Protein AF-A0A537YE76-F1 (afdb_monomer)

Secondary structure (DSSP, 8-state):
-HHHHHHHHHHHHT-SSHHHHHHHHHHHHHHHHHHTHHHHHHHHH-TTT--HHHHHHHHHHHHHHHHHHHHHHHHHH---HHHHHHHHHHHHHHHHHHHHHHHHTTT-S-HHHHHHHHHHHHHH-GGGSPPPPP--

pLDDT: mean 75.38, std 10.39, range [43.12, 93.06]

Structure (mmCIF, N/CA/C/O backbone):
data_AF-A0A537YE76-F1
#
_entry.id   AF-A0A537YE76-F1
#
loop_
_atom_site.group_PDB
_atom_site.id
_atom_site.type_symbol
_atom_site.label_atom_id
_atom_site.label_alt_id
_atom_site.label_comp_id
_atom_site.label_asym_id
_atom_site.label_entity_id
_atom_site.label_seq_id
_atom_site.pdbx_PDB_ins_code
_atom_site.Cartn_x
_atom_site.Cartn_y
_atom_site.Cartn_z
_atom_site.occupancy
_atom_site.B_iso_or_equiv
_atom_site.auth_seq_id
_atom_site.auth_comp_id
_atom_site.auth_asym_id
_atom_site.auth_atom_id
_atom_site.pdbx_PDB_model_num
ATOM 1 N N . MET A 1 1 ? -5.416 0.899 -17.052 1.00 54.84 1 MET A N 1
ATOM 2 C CA . MET A 1 1 ? -5.985 1.383 -15.771 1.00 54.84 1 MET A CA 1
ATOM 3 C C . MET A 1 1 ? -7.284 0.710 -15.345 1.00 54.84 1 MET A C 1
ATOM 5 O O . MET A 1 1 ? -7.309 0.190 -14.241 1.00 54.84 1 MET A O 1
ATOM 9 N N . SER A 1 2 ? -8.349 0.683 -16.160 1.00 61.91 2 SER A N 1
ATOM 10 C CA . SER A 1 2 ? -9.664 0.132 -15.749 1.00 61.91 2 SER A CA 1
ATOM 11 C C . SER A 1 2 ? -9.601 -1.303 -15.205 1.00 61.91 2 SER A C 1
ATOM 13 O O . SER A 1 2 ? -10.275 -1.636 -14.235 1.00 61.91 2 SER A O 1
ATOM 15 N N . ARG A 1 3 ? -8.724 -2.137 -15.776 1.00 69.25 3 ARG A N 1
ATOM 16 C CA . ARG A 1 3 ? -8.467 -3.505 -15.307 1.00 69.25 3 ARG A CA 1
ATOM 17 C C . ARG A 1 3 ? -7.816 -3.571 -13.919 1.00 69.25 3 ARG A C 1
ATOM 19 O O . ARG A 1 3 ? -8.195 -4.439 -13.145 1.00 69.25 3 ARG A O 1
ATOM 26 N N . LEU A 1 4 ? -6.881 -2.670 -13.600 1.00 66.50 4 LEU A N 1
ATOM 27 C CA . LEU A 1 4 ? -6.240 -2.612 -12.280 1.00 66.50 4 LEU A CA 1
ATOM 28 C C . LEU A 1 4 ? -7.255 -2.216 -11.205 1.00 66.50 4 LEU A C 1
ATOM 30 O O . LEU A 1 4 ? -7.310 -2.870 -10.172 1.00 66.50 4 LEU A O 1
ATOM 34 N N . LEU A 1 5 ? -8.098 -1.211 -11.474 1.00 64.56 5 LEU A N 1
ATOM 35 C CA . LEU A 1 5 ? -9.182 -0.827 -10.558 1.00 64.56 5 LEU A CA 1
ATOM 36 C C . LEU A 1 5 ? -10.114 -1.996 -10.295 1.00 64.56 5 LEU A C 1
ATOM 38 O O . LEU A 1 5 ? -10.329 -2.346 -9.145 1.00 64.56 5 LEU A O 1
ATOM 42 N N . ALA A 1 6 ? -10.599 -2.654 -11.348 1.00 72.00 6 ALA A N 1
ATOM 43 C CA . ALA A 1 6 ? -11.481 -3.804 -11.192 1.00 72.00 6 ALA A CA 1
ATOM 44 C C . ALA A 1 6 ? -10.823 -4.945 -10.393 1.00 72.00 6 ALA A C 1
ATOM 46 O O . ALA A 1 6 ? -11.484 -5.593 -9.586 1.00 72.00 6 ALA A O 1
ATOM 47 N N . GLN A 1 7 ? -9.519 -5.180 -10.582 1.00 73.12 7 GLN A N 1
ATOM 48 C CA . GLN A 1 7 ? -8.775 -6.193 -9.831 1.00 73.12 7 GLN A CA 1
ATOM 49 C C . GLN A 1 7 ? -8.588 -5.812 -8.360 1.00 73.12 7 GLN A C 1
ATOM 51 O O . GLN A 1 7 ? -8.805 -6.657 -7.497 1.00 73.12 7 GLN A O 1
ATOM 56 N N . VAL A 1 8 ? -8.211 -4.566 -8.064 1.00 68.25 8 VAL A N 1
ATOM 57 C CA . VAL A 1 8 ? -8.020 -4.080 -6.690 1.00 68.25 8 VAL A CA 1
ATOM 58 C C . VAL A 1 8 ? -9.357 -4.015 -5.953 1.00 68.25 8 VAL A C 1
ATOM 60 O O . VAL A 1 8 ? -9.471 -4.586 -4.871 1.00 68.25 8 VAL A O 1
ATOM 63 N N . SER A 1 9 ? -10.389 -3.417 -6.554 1.00 67.50 9 SER A N 1
ATOM 64 C CA . SER A 1 9 ? -11.737 -3.346 -5.979 1.00 67.50 9 SER A CA 1
ATOM 65 C C . SER A 1 9 ? -12.338 -4.737 -5.770 1.00 67.50 9 SER A C 1
ATOM 67 O O . SER A 1 9 ? -12.786 -5.039 -4.670 1.00 67.50 9 SER A O 1
ATOM 69 N N . GLY A 1 10 ? -12.251 -5.640 -6.755 1.00 70.81 10 GLY A N 1
ATOM 70 C CA . GLY A 1 10 ? -12.744 -7.014 -6.596 1.00 70.81 10 GLY A CA 1
ATOM 71 C C . GLY A 1 10 ? -11.978 -7.814 -5.533 1.00 70.81 10 GLY A C 1
ATOM 72 O O . GLY A 1 10 ? -12.563 -8.604 -4.789 1.00 70.81 10 GLY A O 1
ATOM 73 N N . ALA A 1 11 ? -10.666 -7.594 -5.406 1.00 71.00 11 ALA A N 1
ATOM 74 C CA . ALA A 1 11 ? -9.861 -8.226 -4.366 1.00 71.00 11 ALA A CA 1
ATOM 75 C C . ALA A 1 11 ? -10.276 -7.745 -2.966 1.00 71.00 11 ALA A C 1
ATOM 77 O O . ALA A 1 11 ? -10.447 -8.573 -2.066 1.00 71.00 11 ALA A O 1
ATOM 78 N N . ILE A 1 12 ? -10.506 -6.440 -2.815 1.00 66.31 12 ILE A N 1
ATOM 79 C CA . ILE A 1 12 ? -11.016 -5.802 -1.599 1.00 66.31 12 ILE A CA 1
ATOM 80 C C . ILE A 1 12 ? -12.413 -6.335 -1.239 1.00 66.31 12 ILE A C 1
ATOM 82 O O . ILE A 1 12 ? -12.621 -6.786 -0.115 1.00 66.31 12 ILE A O 1
ATOM 86 N N . GLU A 1 13 ? -13.354 -6.361 -2.184 1.00 69.75 13 GLU A N 1
ATOM 87 C CA . GLU A 1 13 ? -14.733 -6.829 -1.958 1.00 69.75 13 GLU A CA 1
ATOM 88 C C . GLU A 1 13 ? -14.801 -8.309 -1.548 1.00 69.75 13 GLU A C 1
ATOM 90 O O . GLU A 1 13 ? -15.675 -8.713 -0.784 1.00 69.75 13 GLU A O 1
ATOM 95 N N . SER A 1 14 ? -13.850 -9.130 -2.004 1.00 73.00 14 SER A N 1
ATOM 96 C CA . SER A 1 14 ? -13.807 -10.565 -1.695 1.00 73.00 14 SER A CA 1
ATOM 97 C C . SER A 1 14 ? -13.295 -10.913 -0.286 1.00 73.00 14 SER A C 1
ATOM 99 O O . SER A 1 14 ? -13.212 -12.097 0.062 1.00 73.00 14 SER A O 1
ATOM 101 N N . ALA A 1 15 ? -12.824 -9.946 0.508 1.00 73.44 15 ALA A N 1
ATOM 102 C CA . ALA A 1 15 ? -12.270 -10.192 1.843 1.00 73.44 15 ALA A CA 1
ATOM 103 C C . ALA A 1 15 ? -13.319 -10.045 2.955 1.00 73.44 15 ALA A C 1
ATOM 105 O O . ALA A 1 15 ? -14.132 -9.123 2.951 1.00 73.44 15 ALA A O 1
ATOM 106 N N . GLN A 1 16 ? -13.254 -10.962 3.925 1.00 70.38 16 GLN A N 1
ATOM 107 C CA . GLN A 1 16 ? -14.205 -11.047 5.038 1.00 70.38 16 GLN A CA 1
ATOM 108 C C . GLN A 1 16 ? -13.807 -10.192 6.249 1.00 70.38 16 GLN A C 1
ATOM 110 O O . GLN A 1 16 ? -14.656 -9.893 7.081 1.00 70.38 16 GLN A O 1
ATOM 115 N N . ASP A 1 17 ? -12.543 -9.775 6.331 1.00 73.75 17 ASP A N 1
ATOM 116 C CA . ASP A 1 17 ? -12.006 -8.909 7.381 1.00 73.75 17 ASP A CA 1
ATOM 117 C C . ASP A 1 17 ? -11.089 -7.830 6.778 1.00 73.75 17 ASP A C 1
ATOM 119 O O . ASP A 1 17 ? -10.522 -8.005 5.695 1.00 73.75 17 ASP A O 1
ATOM 123 N N . ASN A 1 18 ? -10.948 -6.694 7.459 1.00 69.75 18 ASN A N 1
ATOM 124 C CA . ASN A 1 18 ? -10.195 -5.537 6.958 1.00 69.75 18 ASN A CA 1
ATOM 125 C C . ASN A 1 18 ? -8.685 -5.765 6.788 1.00 69.75 18 ASN A C 1
ATOM 127 O O . ASN A 1 18 ? -8.159 -5.334 5.757 1.00 69.75 18 ASN A O 1
ATOM 131 N N . PRO A 1 19 ? -7.986 -6.498 7.679 1.00 71.75 19 PRO A N 1
ATOM 132 C CA . PRO A 1 19 ? -6.623 -6.950 7.397 1.00 71.75 19 PRO A CA 1
ATOM 133 C C . PRO A 1 19 ? -6.523 -7.702 6.060 1.00 71.75 19 PRO A C 1
ATOM 135 O O . PRO A 1 19 ? -5.638 -7.435 5.244 1.00 71.75 19 PRO A O 1
ATOM 138 N N . SER A 1 20 ? -7.462 -8.610 5.795 1.00 74.19 20 SER A N 1
ATOM 139 C CA . SER A 1 20 ? -7.545 -9.351 4.540 1.00 74.19 20 SER A CA 1
ATOM 140 C C . SER A 1 20 ? -7.870 -8.443 3.353 1.00 74.19 20 SER A C 1
ATOM 142 O O . SER A 1 20 ? -7.326 -8.678 2.276 1.00 74.19 20 SER A O 1
ATOM 144 N N . ARG A 1 21 ? -8.690 -7.394 3.513 1.00 72.31 21 ARG A N 1
ATOM 145 C CA . ARG A 1 21 ? -8.962 -6.403 2.449 1.00 72.31 21 ARG A CA 1
ATOM 146 C C . ARG A 1 21 ? -7.692 -5.667 2.036 1.00 72.31 21 ARG A C 1
ATOM 148 O O . ARG A 1 21 ? -7.399 -5.598 0.844 1.00 72.31 21 ARG A O 1
ATOM 155 N N . ILE A 1 22 ? -6.908 -5.191 3.006 1.00 73.19 22 ILE A N 1
ATOM 156 C CA . ILE A 1 22 ? -5.629 -4.507 2.757 1.00 73.19 22 ILE A CA 1
ATOM 157 C C . ILE A 1 22 ? -4.643 -5.454 2.076 1.00 73.19 22 ILE A C 1
ATOM 159 O O . ILE A 1 22 ? -4.101 -5.123 1.022 1.00 73.19 22 ILE A O 1
ATOM 163 N N . ARG A 1 23 ? -4.463 -6.665 2.620 1.00 79.56 23 ARG A N 1
ATOM 164 C CA . ARG A 1 23 ? -3.563 -7.674 2.043 1.00 79.56 23 ARG A CA 1
ATOM 165 C C . ARG A 1 23 ? -3.951 -8.025 0.606 1.00 79.56 23 ARG A C 1
ATOM 167 O O . ARG A 1 23 ? -3.095 -8.044 -0.274 1.00 79.56 23 ARG A O 1
ATOM 174 N N . LYS A 1 24 ? -5.238 -8.277 0.344 1.00 77.75 24 LYS A N 1
ATOM 175 C CA . LYS A 1 24 ? -5.741 -8.596 -1.000 1.00 77.75 24 LYS A CA 1
ATOM 176 C C . LYS A 1 24 ? -5.613 -7.417 -1.967 1.00 77.75 24 LYS A C 1
ATOM 178 O O . LYS A 1 24 ? -5.250 -7.637 -3.120 1.00 77.75 24 LYS A O 1
ATOM 183 N N . GLY A 1 25 ? -5.858 -6.190 -1.506 1.00 75.00 25 GLY A N 1
ATOM 184 C CA . GLY A 1 25 ? -5.657 -4.972 -2.293 1.00 75.00 25 GLY A CA 1
ATOM 185 C C . GLY A 1 25 ? -4.194 -4.786 -2.704 1.00 75.00 25 GLY A C 1
ATOM 186 O O . GLY A 1 25 ? -3.906 -4.618 -3.889 1.00 75.00 25 GLY A O 1
ATOM 187 N N . LEU A 1 26 ? -3.263 -4.918 -1.753 1.00 75.19 26 LEU A N 1
ATOM 188 C CA . LEU A 1 26 ? -1.821 -4.873 -2.020 1.00 75.19 26 LEU A CA 1
ATOM 189 C C . LEU A 1 26 ? -1.389 -5.997 -2.966 1.00 75.19 26 LEU A C 1
ATOM 191 O O . LEU A 1 26 ? -0.696 -5.743 -3.948 1.00 75.19 26 LEU A O 1
ATOM 195 N N . ALA A 1 27 ? -1.851 -7.228 -2.741 1.00 80.19 27 ALA A N 1
ATOM 196 C CA . ALA A 1 27 ? -1.555 -8.350 -3.627 1.00 80.19 27 ALA A CA 1
ATOM 197 C C . ALA A 1 27 ? -2.038 -8.092 -5.065 1.00 80.19 27 ALA A C 1
ATOM 199 O O . ALA A 1 27 ? -1.305 -8.356 -6.016 1.00 80.19 27 ALA A O 1
ATOM 200 N N . ALA A 1 28 ? -3.248 -7.552 -5.242 1.00 77.25 28 ALA A N 1
ATOM 201 C CA . ALA A 1 28 ? -3.780 -7.198 -6.556 1.00 77.25 28 ALA A CA 1
ATOM 202 C C . ALA A 1 28 ? -2.941 -6.111 -7.246 1.00 77.25 28 ALA A C 1
ATOM 204 O O . ALA A 1 28 ? -2.641 -6.236 -8.434 1.00 77.25 28 ALA A O 1
ATOM 205 N N . TYR A 1 29 ? -2.507 -5.097 -6.495 1.00 74.69 29 TYR A N 1
ATOM 206 C CA . TYR A 1 29 ? -1.616 -4.048 -6.986 1.00 74.69 29 TYR A CA 1
ATOM 207 C C . TYR A 1 29 ? -0.263 -4.613 -7.448 1.00 74.69 29 TYR A C 1
ATOM 209 O O . TYR A 1 29 ? 0.121 -4.429 -8.603 1.00 74.69 29 TYR A O 1
ATOM 217 N N . PHE A 1 30 ? 0.422 -5.387 -6.601 1.00 76.12 30 PHE A N 1
ATOM 218 C CA . PHE A 1 30 ? 1.715 -5.987 -6.945 1.00 76.12 30 PHE A CA 1
ATOM 219 C C . PHE A 1 30 ? 1.615 -7.011 -8.086 1.00 76.12 30 PHE A C 1
ATOM 221 O O . PHE A 1 30 ? 2.503 -7.061 -8.934 1.00 76.12 30 PHE A O 1
ATOM 228 N N . ASN A 1 31 ? 0.524 -7.780 -8.174 1.00 80.00 31 ASN A N 1
ATOM 229 C CA . ASN A 1 31 ? 0.274 -8.679 -9.306 1.00 80.00 31 ASN A CA 1
ATOM 230 C C . ASN A 1 31 ? 0.123 -7.917 -10.627 1.00 80.00 31 ASN A C 1
ATOM 232 O O . ASN A 1 31 ? 0.608 -8.370 -11.663 1.00 80.00 31 ASN A O 1
ATOM 236 N N . TYR A 1 32 ? -0.548 -6.765 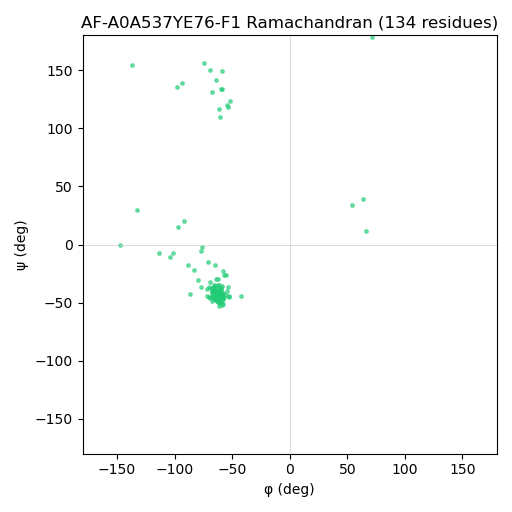-10.611 1.00 72.00 32 TYR A N 1
ATOM 237 C CA . TYR A 1 32 ? -0.654 -5.933 -11.802 1.00 72.00 32 TYR A CA 1
ATOM 238 C C . TYR A 1 32 ? 0.700 -5.344 -12.201 1.00 72.00 32 TYR A C 1
ATOM 240 O O . TYR A 1 32 ? 1.023 -5.346 -13.387 1.00 72.00 32 TYR A O 1
ATOM 248 N N . ILE A 1 33 ? 1.500 -4.877 -11.238 1.00 69.88 33 ILE A N 1
ATOM 249 C CA . ILE A 1 33 ? 2.858 -4.382 -11.502 1.00 69.88 33 ILE A CA 1
ATOM 250 C C . ILE A 1 33 ? 3.714 -5.473 -12.138 1.00 69.88 33 ILE A C 1
ATOM 252 O O . ILE A 1 33 ? 4.317 -5.235 -13.178 1.00 69.88 33 ILE A O 1
ATOM 256 N N . GLU A 1 34 ? 3.726 -6.673 -11.557 1.00 72.88 34 GLU A N 1
ATOM 257 C CA . GLU A 1 34 ? 4.487 -7.819 -12.064 1.00 72.88 34 GLU A CA 1
ATOM 258 C C . GLU A 1 34 ? 4.059 -8.217 -13.488 1.00 72.88 34 GLU A C 1
ATOM 260 O O . GLU A 1 34 ? 4.897 -8.488 -14.345 1.00 72.88 34 GLU A O 1
ATOM 265 N N . ALA A 1 35 ? 2.757 -8.173 -13.780 1.00 76.38 35 ALA A N 1
ATOM 266 C CA . ALA A 1 35 ? 2.236 -8.446 -15.118 1.00 76.38 35 ALA A CA 1
ATOM 267 C C . ALA A 1 35 ? 2.549 -7.342 -16.148 1.00 76.38 35 ALA A C 1
ATOM 269 O O . ALA A 1 35 ? 2.386 -7.571 -17.345 1.00 76.38 35 ALA A O 1
ATOM 270 N N . ASN A 1 36 ? 2.966 -6.149 -15.707 1.00 67.81 36 ASN A N 1
ATOM 271 C CA . ASN A 1 36 ? 3.191 -4.976 -16.557 1.00 67.81 36 ASN A CA 1
ATOM 272 C C . ASN A 1 36 ? 4.547 -4.295 -16.269 1.00 67.81 36 ASN A C 1
ATOM 274 O O . ASN A 1 36 ? 4.663 -3.081 -16.439 1.00 67.81 36 ASN A O 1
ATOM 278 N N . VAL A 1 37 ? 5.568 -5.048 -15.831 1.00 68.50 37 VAL A N 1
ATOM 279 C CA . VAL A 1 37 ? 6.857 -4.512 -15.337 1.00 68.50 37 VAL A CA 1
ATOM 280 C C . VAL A 1 37 ? 7.522 -3.551 -16.314 1.00 68.50 37 VAL A C 1
ATOM 282 O O . VAL A 1 37 ? 7.999 -2.499 -15.892 1.00 68.50 37 VAL A O 1
ATOM 285 N N . ASP A 1 38 ? 7.552 -3.883 -17.604 1.00 67.75 38 ASP A N 1
ATOM 286 C CA . ASP A 1 38 ? 8.213 -3.048 -18.612 1.00 67.75 38 ASP A CA 1
ATOM 287 C C . ASP A 1 38 ? 7.493 -1.710 -18.794 1.00 67.75 38 ASP A C 1
ATOM 289 O O . ASP A 1 38 ? 8.132 -0.659 -18.855 1.00 67.75 38 ASP A O 1
ATOM 293 N N . SER A 1 39 ? 6.156 -1.728 -18.780 1.00 68.12 39 SER A N 1
ATOM 294 C CA . SER A 1 39 ? 5.351 -0.509 -18.769 1.00 68.12 39 SER A CA 1
ATOM 295 C C . SER A 1 39 ? 5.578 0.272 -17.477 1.00 68.12 39 SER A C 1
ATOM 297 O O . SER A 1 39 ? 5.853 1.459 -17.531 1.00 68.12 39 SER A O 1
ATOM 299 N N . PHE A 1 40 ? 5.552 -0.374 -16.313 1.00 66.50 40 PHE A N 1
ATOM 300 C CA . PHE A 1 40 ? 5.734 0.295 -15.022 1.00 66.50 40 PHE A CA 1
ATOM 301 C C . PHE A 1 40 ? 7.128 0.929 -14.860 1.00 66.50 40 PHE A C 1
ATOM 303 O O . PHE A 1 40 ? 7.242 2.058 -14.384 1.00 66.50 40 PHE A O 1
ATOM 310 N N . ARG A 1 41 ? 8.192 0.255 -15.316 1.00 67.75 41 ARG A N 1
ATOM 311 C CA . ARG A 1 41 ? 9.559 0.804 -15.339 1.00 67.75 41 ARG A CA 1
ATOM 312 C C . ARG A 1 41 ? 9.688 2.011 -16.263 1.00 67.75 41 ARG A C 1
ATOM 314 O O . ARG A 1 41 ? 10.395 2.953 -15.911 1.00 67.75 41 ARG A O 1
ATOM 321 N N . LEU A 1 42 ? 9.025 1.986 -17.420 1.00 65.25 42 LEU A N 1
ATOM 322 C CA . LEU A 1 42 ? 8.978 3.129 -18.331 1.00 65.25 42 LEU A CA 1
ATOM 323 C C . LEU A 1 42 ? 8.243 4.307 -17.673 1.00 65.25 42 LEU A C 1
ATOM 325 O O . LEU A 1 42 ? 8.779 5.406 -17.611 1.00 65.25 42 LEU A O 1
ATOM 329 N N . LEU A 1 43 ? 7.080 4.052 -17.069 1.00 63.38 43 LEU A N 1
ATOM 330 C CA . LEU A 1 43 ? 6.244 5.067 -16.423 1.00 63.38 43 LEU A CA 1
ATOM 331 C C . LEU A 1 43 ? 6.922 5.788 -15.255 1.00 63.38 43 LEU A C 1
ATOM 333 O O . LEU A 1 43 ? 6.796 7.004 -15.139 1.00 63.38 43 LEU A O 1
ATOM 337 N N . PHE A 1 44 ? 7.658 5.063 -14.411 1.00 60.41 44 PHE A N 1
ATOM 338 C CA . PHE A 1 44 ? 8.344 5.660 -13.261 1.00 60.41 44 PHE A CA 1
ATOM 339 C C . PHE A 1 44 ? 9.698 6.292 -13.597 1.00 60.41 44 PHE A C 1
ATOM 341 O O . PHE A 1 44 ? 10.150 7.174 -12.869 1.00 60.41 44 PHE A O 1
ATOM 348 N N . ARG A 1 45 ? 10.350 5.892 -14.700 1.00 55.47 45 ARG A N 1
ATOM 349 C CA . ARG A 1 45 ? 11.533 6.607 -15.215 1.00 55.47 45 ARG A CA 1
ATOM 350 C C . ARG A 1 45 ? 11.155 7.861 -16.000 1.00 55.47 45 ARG A C 1
ATOM 352 O O . ARG A 1 45 ? 11.913 8.827 -15.989 1.00 55.47 45 ARG A O 1
ATOM 359 N N . GLU A 1 46 ? 9.994 7.866 -16.652 1.00 51.19 46 GLU A N 1
ATOM 360 C CA . GLU A 1 46 ? 9.524 8.962 -17.502 1.00 51.19 46 GLU A CA 1
ATOM 361 C C . GLU A 1 46 ? 8.562 9.932 -16.808 1.00 51.19 46 GLU A C 1
ATOM 363 O O . GLU A 1 46 ? 7.958 10.764 -17.477 1.00 51.19 46 GLU A O 1
ATOM 368 N N . THR A 1 47 ? 8.422 9.949 -15.478 1.00 52.25 47 THR A N 1
ATOM 369 C CA . THR A 1 47 ? 7.583 10.971 -14.814 1.00 52.25 47 THR A CA 1
ATOM 370 C C . THR A 1 47 ? 8.049 12.403 -15.131 1.00 52.25 47 THR A C 1
ATOM 372 O O . THR A 1 47 ? 7.232 13.326 -15.144 1.00 52.25 47 THR A O 1
ATOM 375 N N . MET A 1 48 ? 9.318 12.591 -15.522 1.00 48.84 48 MET A N 1
ATOM 376 C CA . MET A 1 48 ? 9.841 13.849 -16.081 1.00 48.84 48 MET A CA 1
ATOM 377 C C . MET A 1 48 ? 9.463 14.136 -17.557 1.00 48.84 48 MET A C 1
ATOM 379 O O . MET A 1 48 ? 9.782 15.214 -18.048 1.00 48.84 48 MET A O 1
ATOM 383 N N . GLY A 1 49 ? 8.748 13.244 -18.254 1.00 51.00 49 GLY A N 1
ATOM 384 C CA . GLY A 1 49 ? 8.410 13.349 -19.686 1.00 51.00 49 GLY A CA 1
ATOM 385 C C . GLY A 1 49 ? 7.063 12.755 -20.143 1.00 51.00 49 GLY A C 1
ATOM 386 O O . GLY A 1 49 ? 6.747 12.867 -21.323 1.00 51.00 49 GLY A O 1
ATOM 387 N N . ALA A 1 50 ? 6.258 12.159 -19.255 1.00 59.44 50 ALA A N 1
ATOM 388 C CA . ALA A 1 50 ? 4.966 11.561 -19.610 1.00 59.44 50 ALA A CA 1
ATOM 389 C C . ALA A 1 50 ? 3.928 12.585 -20.128 1.00 59.44 50 ALA A C 1
ATOM 391 O O . ALA A 1 50 ? 3.812 13.693 -19.592 1.00 59.44 50 ALA A O 1
ATOM 392 N N . ASP A 1 51 ? 3.144 12.177 -21.132 1.00 67.69 51 ASP A N 1
ATOM 393 C CA . ASP A 1 51 ? 2.031 12.933 -21.731 1.00 67.69 51 ASP A CA 1
ATOM 394 C C . ASP A 1 51 ? 0.951 13.290 -20.677 1.00 67.69 51 ASP A C 1
ATOM 396 O O . ASP A 1 51 ? 0.573 12.422 -19.878 1.00 67.69 51 ASP A O 1
ATOM 400 N N . PRO A 1 52 ? 0.453 14.545 -20.625 1.00 73.62 52 PRO A N 1
ATOM 401 C CA . PRO A 1 52 ? -0.636 14.972 -19.744 1.00 73.62 52 PRO A CA 1
ATOM 402 C C . PRO A 1 52 ? -1.832 14.017 -19.617 1.00 73.62 52 PRO A C 1
ATOM 404 O O . PRO A 1 52 ? -2.266 13.767 -18.492 1.00 73.62 52 PRO A O 1
ATOM 407 N N . GLU A 1 53 ? -2.339 13.445 -20.716 1.00 71.88 53 GLU A N 1
ATOM 408 C CA . GLU A 1 53 ? -3.494 12.524 -20.669 1.00 71.88 53 GLU A CA 1
ATOM 409 C C . GLU A 1 53 ? -3.195 11.264 -19.847 1.00 71.88 53 GLU A C 1
ATOM 411 O O . GLU A 1 53 ? -4.049 10.717 -19.138 1.00 71.88 53 GLU A O 1
ATOM 416 N N . PHE A 1 54 ? -1.946 10.810 -19.916 1.00 68.19 54 PHE A N 1
ATOM 417 C CA . PHE A 1 54 ? -1.499 9.642 -19.189 1.00 68.19 54 PHE A CA 1
ATOM 418 C C . PHE A 1 54 ? -1.387 9.922 -17.686 1.00 68.19 54 PHE A C 1
ATOM 420 O O . PHE A 1 54 ? -1.863 9.124 -16.873 1.00 68.19 54 PHE A O 1
ATOM 427 N N . ARG A 1 55 ? -0.809 11.073 -17.312 1.00 69.75 55 ARG A N 1
ATOM 428 C CA . ARG A 1 55 ? -0.734 11.519 -15.908 1.00 69.75 55 ARG A CA 1
ATOM 429 C C . ARG A 1 55 ? -2.125 11.620 -15.292 1.00 69.75 55 ARG A C 1
ATOM 431 O O . ARG A 1 55 ? -2.365 11.056 -14.231 1.00 69.75 55 ARG A O 1
ATOM 438 N N . GLU A 1 56 ? -3.067 12.210 -16.019 1.00 76.56 56 GLU A N 1
ATOM 439 C CA . GLU A 1 56 ? -4.453 12.319 -15.570 1.00 76.56 56 GLU A CA 1
ATOM 440 C C . GLU A 1 56 ? -5.107 10.938 -15.363 1.00 76.56 56 GLU A C 1
ATOM 442 O O . GLU A 1 56 ? -5.895 10.732 -14.440 1.00 76.56 56 GLU A O 1
ATOM 447 N N . SER A 1 57 ? -4.764 9.941 -16.188 1.00 69.94 57 SER A N 1
ATOM 448 C CA . SER A 1 57 ? -5.256 8.576 -15.987 1.00 69.94 57 SER A CA 1
ATOM 449 C C . SER A 1 57 ? -4.674 7.891 -14.747 1.00 69.94 57 SER A C 1
ATOM 451 O O . SER A 1 57 ? -5.361 7.037 -14.179 1.00 69.94 57 SER A O 1
ATOM 453 N N . ILE A 1 58 ? -3.433 8.200 -14.365 1.00 71.94 58 ILE A N 1
ATOM 454 C CA . ILE A 1 58 ? -2.822 7.729 -13.114 1.00 71.94 58 ILE A CA 1
ATOM 455 C C . ILE A 1 58 ? -3.505 8.405 -11.925 1.00 71.94 58 ILE A C 1
ATOM 457 O O . ILE A 1 58 ? -3.913 7.719 -10.993 1.00 71.94 58 ILE A O 1
ATOM 461 N N . ASP A 1 59 ? -3.718 9.717 -11.992 1.00 78.00 59 ASP A N 1
ATOM 462 C CA . ASP A 1 59 ? -4.359 10.465 -10.909 1.00 78.00 59 ASP A CA 1
ATOM 463 C C . ASP A 1 59 ? -5.784 9.959 -10.650 1.00 78.00 59 ASP A C 1
ATOM 465 O O . ASP A 1 59 ? -6.124 9.611 -9.520 1.00 78.00 59 ASP A O 1
ATOM 469 N N . ARG A 1 60 ? -6.588 9.754 -11.706 1.00 77.44 60 ARG A N 1
ATOM 470 C CA . ARG A 1 60 ? -7.928 9.144 -11.581 1.00 77.44 60 ARG A CA 1
ATOM 471 C C . ARG A 1 60 ? -7.895 7.741 -10.976 1.00 77.44 60 ARG A C 1
ATOM 473 O O . ARG A 1 60 ? -8.818 7.351 -10.262 1.00 77.44 60 ARG A O 1
ATOM 480 N N . PHE A 1 61 ? -6.864 6.958 -11.298 1.00 74.88 61 PHE A N 1
ATOM 481 C CA . PHE A 1 61 ? -6.671 5.640 -10.699 1.00 74.88 61 PHE A CA 1
ATOM 482 C C . PHE A 1 61 ? -6.425 5.765 -9.194 1.00 74.88 61 PHE A C 1
ATOM 484 O O . PHE A 1 61 ? -7.068 5.067 -8.406 1.00 74.88 61 PHE A O 1
ATOM 491 N N . HIS A 1 62 ? -5.526 6.668 -8.807 1.00 75.38 62 HIS A N 1
ATOM 492 C CA . HIS A 1 62 ? -5.194 6.885 -7.411 1.00 75.38 62 HIS A CA 1
ATOM 493 C C . HIS A 1 62 ? -6.377 7.416 -6.608 1.00 75.38 62 HIS A C 1
ATOM 495 O O . HIS A 1 62 ? -6.613 6.934 -5.504 1.00 75.38 62 HIS A O 1
ATOM 501 N N . ASP A 1 63 ? -7.165 8.326 -7.174 1.00 82.81 63 ASP A N 1
ATOM 502 C CA . ASP A 1 63 ? -8.363 8.852 -6.524 1.00 82.81 63 ASP A CA 1
ATOM 503 C C . ASP A 1 63 ? -9.401 7.754 -6.268 1.00 82.81 63 ASP A C 1
ATOM 505 O O . ASP A 1 63 ? -9.856 7.583 -5.139 1.00 82.81 63 ASP A O 1
ATOM 509 N N . ALA A 1 64 ? -9.714 6.930 -7.272 1.00 77.62 64 ALA A N 1
ATOM 510 C CA . ALA A 1 64 ? -10.675 5.838 -7.107 1.00 77.62 64 ALA A CA 1
ATOM 511 C C . ALA A 1 64 ? -10.210 4.783 -6.082 1.00 77.62 64 ALA A C 1
ATOM 513 O O . ALA A 1 64 ? -11.016 4.265 -5.297 1.00 77.62 64 ALA A O 1
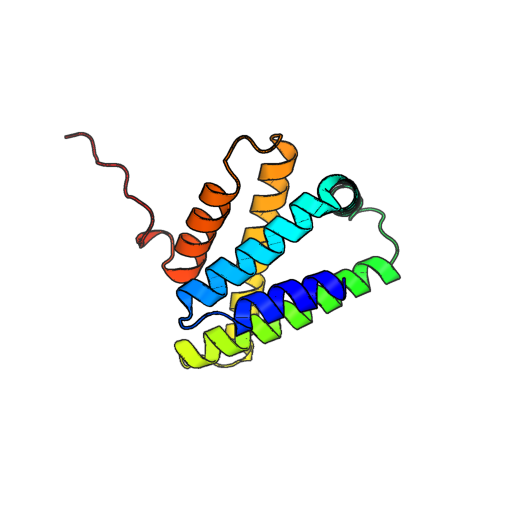ATOM 514 N N . ALA A 1 65 ? -8.910 4.468 -6.067 1.00 74.50 65 ALA A N 1
ATOM 515 C CA . ALA A 1 65 ? -8.324 3.562 -5.083 1.00 74.50 65 ALA A CA 1
ATOM 516 C C . ALA A 1 65 ? -8.354 4.165 -3.668 1.00 74.50 65 ALA A C 1
ATOM 518 O O . ALA A 1 65 ? -8.752 3.480 -2.722 1.00 74.50 65 ALA A O 1
ATOM 519 N N . ALA A 1 66 ? -8.004 5.447 -3.529 1.00 82.19 66 ALA A N 1
ATOM 520 C CA . ALA A 1 66 ? -8.015 6.164 -2.261 1.00 82.19 66 ALA A CA 1
ATOM 521 C C . ALA A 1 66 ? -9.421 6.249 -1.663 1.00 82.19 66 ALA A C 1
ATOM 523 O O . ALA A 1 66 ? -9.575 5.970 -0.478 1.00 82.19 66 ALA A O 1
ATOM 524 N N . THR A 1 67 ? -10.447 6.537 -2.467 1.00 83.62 67 THR A N 1
ATOM 525 C CA . THR A 1 67 ? -11.846 6.532 -2.012 1.00 83.62 67 THR A CA 1
ATOM 526 C C . THR A 1 67 ? -12.290 5.140 -1.564 1.00 83.62 67 THR A C 1
ATOM 528 O O . THR A 1 67 ? -12.886 4.993 -0.497 1.00 83.62 67 THR A O 1
ATOM 531 N N . SER A 1 68 ? -11.952 4.091 -2.323 1.00 77.44 68 SER A N 1
ATOM 532 C CA . SER A 1 68 ? -12.337 2.712 -1.978 1.00 77.44 68 SER A CA 1
ATOM 533 C C . SER A 1 68 ? -11.692 2.238 -0.669 1.00 77.44 68 SER A C 1
ATOM 535 O O . SER A 1 68 ? -12.362 1.678 0.196 1.00 77.44 68 SER A O 1
ATOM 537 N N . ILE A 1 69 ? -10.388 2.480 -0.499 1.00 75.31 69 ILE A N 1
ATOM 538 C CA . ILE A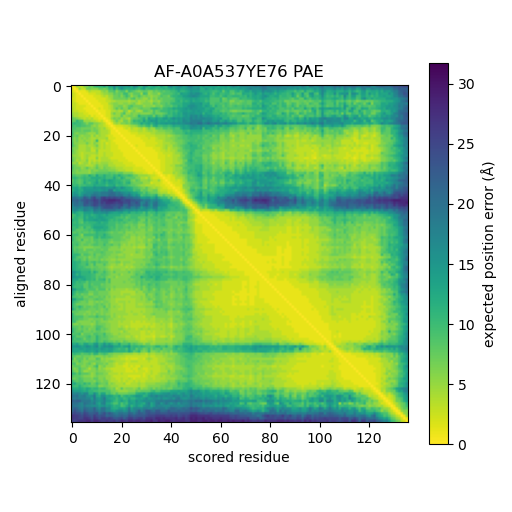 1 69 ? -9.648 2.119 0.720 1.00 75.31 69 ILE A CA 1
ATOM 539 C C . ILE A 1 69 ? -10.049 3.036 1.886 1.00 75.31 69 ILE A C 1
ATOM 541 O O . ILE A 1 69 ? -10.198 2.574 3.017 1.00 75.31 69 ILE A O 1
ATOM 545 N N . GLY A 1 70 ? -10.272 4.322 1.615 1.00 83.38 70 GLY A N 1
ATOM 546 C CA . GLY A 1 70 ? -10.713 5.315 2.590 1.00 83.38 70 GLY A CA 1
ATOM 547 C C . GLY A 1 70 ? -12.067 4.968 3.203 1.00 83.38 70 GLY A C 1
ATOM 548 O O . GLY A 1 70 ? -12.217 5.054 4.418 1.00 83.38 70 GLY A O 1
ATOM 549 N N . ALA A 1 71 ? -13.022 4.473 2.411 1.00 82.56 71 ALA A N 1
ATOM 550 C CA . ALA A 1 71 ? -14.304 3.996 2.931 1.00 82.56 71 ALA A CA 1
ATOM 551 C C . ALA A 1 71 ? -14.129 2.878 3.978 1.00 82.56 71 ALA A C 1
ATOM 553 O O . ALA A 1 71 ? -14.765 2.912 5.027 1.00 82.56 71 ALA A O 1
ATOM 554 N N . ILE A 1 72 ? -13.209 1.938 3.738 1.00 76.00 72 ILE A N 1
ATOM 555 C CA . ILE A 1 72 ? -12.907 0.836 4.669 1.00 76.00 72 ILE A CA 1
ATOM 556 C C . ILE A 1 72 ? -12.268 1.364 5.953 1.00 76.00 72 ILE A C 1
ATOM 558 O O . ILE A 1 72 ? -12.652 0.971 7.050 1.00 76.00 72 ILE A O 1
ATOM 562 N N . ILE A 1 73 ? -11.292 2.266 5.826 1.00 76.06 73 ILE A N 1
ATOM 563 C CA . ILE A 1 73 ? -10.615 2.869 6.979 1.00 76.06 73 ILE A CA 1
ATOM 564 C C . ILE A 1 73 ? -11.607 3.690 7.815 1.00 76.06 73 ILE A C 1
ATOM 566 O O . ILE A 1 73 ? -11.544 3.656 9.044 1.00 76.06 73 ILE A O 1
ATOM 570 N N . SER A 1 74 ? -12.513 4.430 7.174 1.00 84.88 74 SER A N 1
ATOM 571 C CA . SER A 1 74 ? -13.535 5.229 7.855 1.00 84.88 74 SER A CA 1
ATOM 572 C C . SER A 1 74 ? -14.488 4.340 8.656 1.00 84.88 74 SER A C 1
ATOM 574 O O . SER A 1 74 ? -14.665 4.589 9.849 1.00 84.88 74 SER A O 1
ATOM 576 N N . ASP A 1 75 ? -15.003 3.271 8.038 1.00 79.50 75 ASP A N 1
ATOM 577 C CA . ASP A 1 75 ? -15.904 2.296 8.671 1.00 79.50 75 ASP A CA 1
ATOM 578 C C . ASP A 1 75 ? -15.265 1.638 9.908 1.00 79.50 75 ASP A C 1
ATOM 580 O O . ASP A 1 75 ? -15.874 1.560 10.972 1.00 79.50 75 ASP A O 1
ATOM 584 N N . GLU A 1 76 ? -13.985 1.269 9.818 1.00 73.88 76 GLU A N 1
ATOM 585 C CA . GLU A 1 76 ? -13.264 0.592 10.903 1.00 73.88 76 GLU A CA 1
ATOM 586 C C . GLU A 1 76 ? -12.831 1.500 12.053 1.00 73.88 76 GLU A C 1
ATOM 588 O O . GLU A 1 76 ? -12.766 1.081 13.209 1.00 73.88 76 GLU A O 1
ATOM 593 N N . THR A 1 77 ? -12.441 2.734 11.740 1.00 77.50 77 THR A N 1
ATOM 594 C CA . THR A 1 77 ? -11.780 3.616 12.716 1.00 77.50 77 THR A CA 1
ATOM 595 C C . THR A 1 77 ? -12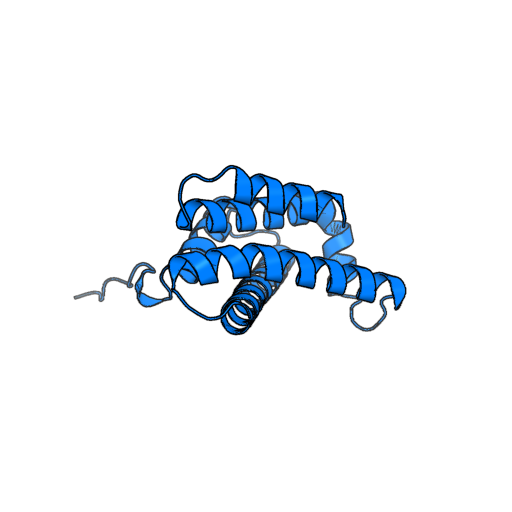.699 4.699 13.267 1.00 77.50 77 THR A C 1
ATOM 597 O O . THR A 1 77 ? -12.309 5.410 14.196 1.00 77.50 77 THR A O 1
ATOM 600 N N . GLY A 1 78 ? -13.883 4.876 12.672 1.00 82.75 78 GLY A N 1
ATOM 601 C CA . GLY A 1 78 ? -14.797 5.981 12.963 1.00 82.75 78 GLY A CA 1
ATOM 602 C C . GLY A 1 78 ? -14.257 7.358 12.555 1.00 82.75 78 GLY A C 1
ATOM 603 O O . GLY A 1 78 ? -14.803 8.383 12.964 1.00 82.75 78 GLY A O 1
ATOM 604 N N . LYS A 1 79 ? -13.159 7.415 11.788 1.00 84.62 79 LYS A N 1
ATOM 605 C CA . LYS A 1 79 ? -12.596 8.669 11.263 1.00 84.62 79 LYS A CA 1
ATOM 606 C C . LYS A 1 79 ? -13.453 9.207 10.122 1.00 84.62 79 LYS A C 1
ATOM 608 O O . LYS A 1 79 ? -14.126 8.444 9.430 1.00 84.62 79 LYS A O 1
ATOM 613 N N . SER A 1 80 ? -13.377 10.519 9.888 1.00 93.06 80 SER A N 1
ATOM 614 C CA . SER A 1 80 ? -14.015 11.129 8.720 1.00 93.06 80 SER A CA 1
ATOM 615 C C . SER A 1 80 ? -13.482 10.516 7.427 1.00 93.06 80 SER A C 1
ATOM 617 O O . SER A 1 80 ? -12.313 10.126 7.354 1.00 93.06 80 SER A O 1
ATOM 619 N N . LEU A 1 81 ? -14.337 10.470 6.403 1.00 89.00 81 LEU A N 1
ATOM 620 C CA . LEU A 1 81 ? -13.966 9.952 5.090 1.00 89.00 81 LEU A CA 1
ATOM 621 C C . LEU A 1 81 ? -12.741 10.686 4.525 1.00 89.00 81 LEU A C 1
ATOM 623 O O . LEU A 1 81 ? -11.806 10.033 4.090 1.00 89.00 81 LEU A O 1
ATOM 627 N N . GLU A 1 82 ? -12.676 12.015 4.642 1.00 91.94 82 GLU A N 1
ATOM 628 C CA . GLU A 1 82 ? -11.527 12.807 4.170 1.00 91.94 82 GLU A CA 1
ATOM 629 C C . GLU A 1 82 ? -10.207 12.410 4.845 1.00 91.94 82 GLU A C 1
ATOM 631 O O . GLU A 1 82 ? -9.177 12.270 4.185 1.00 91.94 82 GLU A O 1
ATOM 636 N N . LEU A 1 83 ? -10.217 12.188 6.166 1.00 87.31 83 LEU A N 1
ATOM 637 C CA . LEU A 1 83 ? -9.019 11.729 6.869 1.00 87.31 83 LEU A CA 1
ATOM 638 C C . LEU A 1 83 ? -8.666 10.293 6.465 1.00 87.31 83 LEU A C 1
ATOM 640 O O . LEU A 1 83 ? -7.492 9.954 6.342 1.00 87.31 83 LEU A O 1
ATOM 644 N N . ALA A 1 84 ? -9.667 9.446 6.252 1.00 86.25 84 ALA A N 1
ATOM 645 C CA . ALA A 1 84 ? -9.474 8.067 5.839 1.00 86.25 84 ALA A CA 1
ATOM 646 C C . ALA A 1 84 ? -8.910 7.954 4.408 1.00 86.25 84 ALA A C 1
ATOM 648 O O . ALA A 1 84 ? -7.998 7.163 4.173 1.00 86.25 84 ALA A O 1
ATOM 649 N N . GLU A 1 85 ? -9.375 8.785 3.474 1.00 87.94 85 GLU A N 1
ATOM 650 C CA . GLU A 1 85 ? -8.835 8.896 2.113 1.00 87.94 85 GLU A CA 1
ATOM 651 C C . GLU A 1 85 ? -7.390 9.411 2.112 1.00 87.94 85 GLU A C 1
ATOM 653 O O . GLU A 1 85 ? -6.542 8.892 1.383 1.00 87.94 85 GLU A O 1
ATOM 658 N N . LEU A 1 86 ? -7.064 10.381 2.976 1.00 90.31 86 LEU A N 1
ATOM 659 C CA . LEU A 1 86 ? -5.681 10.824 3.170 1.00 90.31 86 LEU A CA 1
ATOM 660 C C . LEU A 1 86 ? -4.779 9.667 3.631 1.00 90.31 86 LEU A C 1
ATOM 662 O O . LEU A 1 86 ? -3.681 9.487 3.101 1.00 90.31 86 LEU A O 1
ATOM 666 N N . LEU A 1 87 ? -5.237 8.870 4.601 1.00 85.88 87 LEU A N 1
ATOM 667 C CA . LEU A 1 87 ? -4.498 7.699 5.084 1.00 85.88 87 LEU A CA 1
ATOM 668 C C . LEU A 1 87 ? -4.331 6.642 3.984 1.00 85.88 87 LEU A C 1
ATOM 670 O O . LEU A 1 87 ? -3.241 6.091 3.829 1.00 85.88 87 LEU A O 1
ATOM 674 N N . ALA A 1 88 ? -5.372 6.407 3.182 1.00 83.88 88 ALA A N 1
ATOM 675 C CA . ALA A 1 88 ? -5.313 5.513 2.031 1.00 83.88 88 ALA A CA 1
ATOM 676 C C . ALA A 1 88 ? -4.238 5.944 1.019 1.00 83.88 88 ALA A C 1
ATOM 678 O O . ALA A 1 88 ? -3.416 5.122 0.610 1.00 83.88 88 ALA A O 1
ATOM 679 N N . ARG A 1 89 ? -4.174 7.240 0.683 1.00 87.38 89 ARG A N 1
ATOM 680 C CA . ARG A 1 89 ? -3.121 7.799 -0.186 1.00 87.38 89 ARG A CA 1
ATOM 681 C C . ARG A 1 89 ? -1.720 7.589 0.393 1.00 87.38 89 ARG A C 1
ATOM 683 O O . ARG A 1 89 ? -0.797 7.269 -0.349 1.00 87.38 89 ARG A O 1
ATOM 690 N N . GLY A 1 90 ? -1.559 7.704 1.712 1.00 87.69 90 GLY A N 1
ATOM 691 C CA . GLY A 1 90 ? -0.297 7.393 2.391 1.00 87.69 90 GLY A CA 1
ATOM 692 C C . GLY A 1 90 ? 0.133 5.929 2.224 1.00 87.69 90 GLY A C 1
ATOM 693 O O . GLY A 1 90 ? 1.288 5.658 1.895 1.00 87.69 90 GLY A O 1
ATOM 694 N N . ILE A 1 91 ? -0.800 4.984 2.387 1.00 83.19 91 ILE A N 1
ATOM 695 C CA . ILE A 1 91 ? -0.549 3.545 2.179 1.00 83.19 91 ILE A CA 1
ATOM 696 C C . ILE A 1 91 ? -0.167 3.264 0.719 1.00 83.19 91 ILE A C 1
ATOM 698 O O . ILE A 1 91 ? 0.754 2.487 0.454 1.00 83.19 91 ILE A O 1
ATOM 702 N N . MET A 1 92 ? -0.841 3.911 -0.232 1.00 81.00 92 MET A N 1
ATOM 703 C CA . MET A 1 92 ? -0.526 3.781 -1.655 1.00 81.00 92 MET A CA 1
ATOM 704 C C . MET A 1 92 ? 0.873 4.312 -1.978 1.00 81.00 92 MET A C 1
ATOM 706 O O . MET A 1 92 ? 1.664 3.579 -2.564 1.00 81.00 92 MET A O 1
ATOM 710 N N . GLY A 1 93 ? 1.227 5.511 -1.504 1.00 84.56 93 GLY A N 1
ATOM 711 C CA . GLY A 1 93 ? 2.564 6.076 -1.710 1.00 84.56 93 GLY A CA 1
ATOM 712 C C . GLY A 1 93 ? 3.679 5.210 -1.110 1.00 84.56 93 GLY A C 1
ATOM 713 O O . GLY A 1 93 ? 4.724 5.012 -1.729 1.00 84.56 93 GLY A O 1
ATOM 714 N N . MET A 1 94 ? 3.444 4.611 0.062 1.00 87.44 94 MET A N 1
ATOM 715 C CA . MET A 1 94 ? 4.355 3.616 0.641 1.00 87.44 94 MET A CA 1
ATOM 716 C C . MET A 1 94 ? 4.516 2.390 -0.271 1.00 87.44 94 MET A C 1
ATOM 718 O O . MET A 1 94 ? 5.630 1.902 -0.470 1.00 87.44 94 MET A O 1
ATOM 722 N N . SER A 1 95 ? 3.413 1.906 -0.841 1.00 83.44 95 SER A N 1
ATOM 723 C CA . SER A 1 95 ? 3.398 0.739 -1.729 1.00 83.44 95 SER A CA 1
ATOM 724 C C . SER A 1 95 ? 4.117 1.013 -3.052 1.00 83.44 95 SER A C 1
ATOM 726 O O . SER A 1 95 ? 4.880 0.170 -3.518 1.00 83.44 95 SER A O 1
ATOM 728 N N . GLU A 1 96 ? 3.937 2.203 -3.628 1.00 82.12 96 GLU A N 1
ATOM 729 C CA . GLU A 1 96 ? 4.631 2.670 -4.836 1.00 82.12 96 GLU A CA 1
ATOM 730 C C . GLU A 1 96 ? 6.144 2.773 -4.628 1.00 82.12 96 GLU A C 1
ATOM 732 O O . GLU A 1 96 ? 6.930 2.278 -5.444 1.00 82.12 96 GLU A O 1
ATOM 737 N N . ALA A 1 97 ? 6.563 3.375 -3.511 1.00 86.38 97 ALA A N 1
ATOM 738 C CA . ALA A 1 97 ? 7.973 3.492 -3.161 1.00 86.38 97 ALA A CA 1
ATOM 739 C C . ALA A 1 97 ? 8.621 2.106 -2.999 1.00 86.38 97 ALA A C 1
ATOM 741 O O . ALA A 1 97 ? 9.700 1.853 -3.543 1.00 86.38 97 ALA A O 1
ATOM 742 N N . ALA A 1 98 ? 7.939 1.185 -2.312 1.00 88.56 98 ALA A N 1
ATOM 743 C CA . ALA A 1 98 ? 8.408 -0.185 -2.136 1.00 88.56 98 ALA A CA 1
ATOM 744 C C . ALA A 1 98 ? 8.474 -0.956 -3.465 1.00 88.56 98 ALA A C 1
ATOM 746 O O . ALA A 1 98 ? 9.471 -1.627 -3.736 1.00 88.56 98 ALA A O 1
ATOM 747 N N . ALA A 1 99 ? 7.456 -0.830 -4.321 1.00 82.94 99 ALA A N 1
ATOM 748 C CA . ALA A 1 99 ? 7.432 -1.474 -5.631 1.00 82.94 99 ALA A CA 1
ATOM 749 C C . ALA A 1 99 ? 8.564 -0.975 -6.538 1.00 82.94 99 ALA A C 1
ATOM 751 O O . ALA A 1 99 ? 9.237 -1.783 -7.176 1.00 82.94 99 ALA A O 1
ATOM 752 N N . THR A 1 100 ? 8.823 0.334 -6.547 1.00 81.94 100 THR A N 1
ATOM 753 C CA . THR A 1 100 ? 9.930 0.933 -7.308 1.00 81.94 100 THR A CA 1
ATOM 754 C C . THR A 1 100 ? 11.269 0.338 -6.874 1.00 81.94 100 THR A C 1
ATOM 756 O O . THR A 1 100 ? 12.013 -0.195 -7.697 1.00 81.94 100 THR A O 1
ATOM 759 N N . TRP A 1 101 ? 11.537 0.337 -5.564 1.00 87.19 101 TRP A N 1
ATOM 760 C CA . TRP A 1 101 ? 12.758 -0.240 -5.001 1.00 87.19 101 TRP A CA 1
ATOM 761 C C . TRP A 1 101 ? 12.909 -1.732 -5.337 1.00 87.19 101 TRP A C 1
ATOM 763 O O . TRP A 1 101 ? 13.991 -2.180 -5.724 1.00 87.19 101 TRP A O 1
ATOM 773 N N . TRP A 1 102 ? 11.820 -2.496 -5.220 1.00 87.12 102 TRP A N 1
ATOM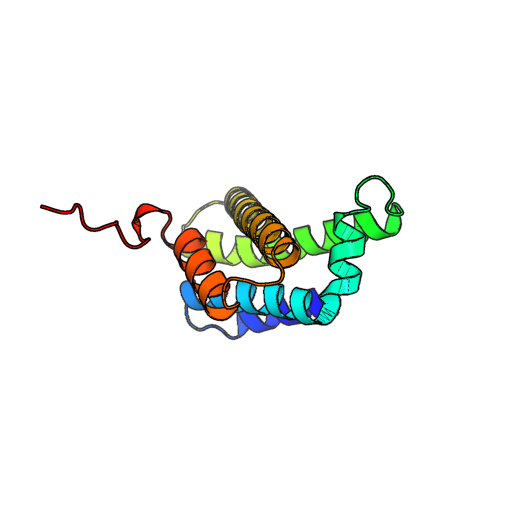 774 C CA . TRP A 1 102 ? 11.798 -3.936 -5.476 1.00 87.12 102 TRP A CA 1
ATOM 775 C C . TRP A 1 102 ? 12.097 -4.267 -6.943 1.00 87.12 102 TRP A C 1
ATOM 777 O O . TRP A 1 102 ? 12.899 -5.159 -7.237 1.00 87.12 102 TRP A O 1
ATOM 787 N N . LEU A 1 103 ? 11.515 -3.505 -7.873 1.00 81.88 103 LEU A N 1
ATOM 788 C CA . LEU A 1 103 ? 11.771 -3.654 -9.303 1.00 81.88 103 LEU A CA 1
ATOM 789 C C . LEU A 1 103 ? 13.205 -3.271 -9.675 1.00 81.88 103 LEU A C 1
ATOM 791 O O . LEU A 1 103 ? 13.823 -3.960 -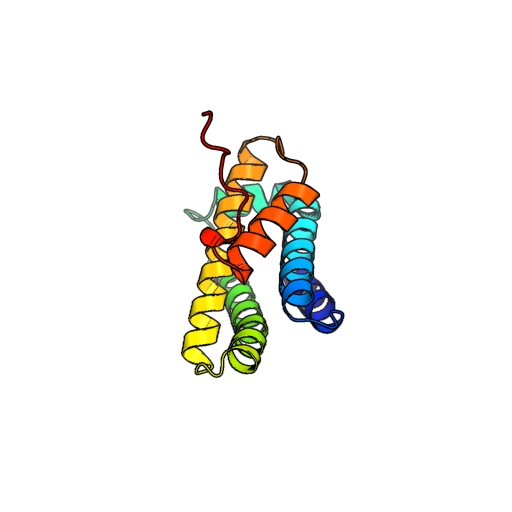10.491 1.00 81.88 103 LEU A O 1
ATOM 795 N N . ASP A 1 104 ? 13.759 -2.206 -9.097 1.00 84.12 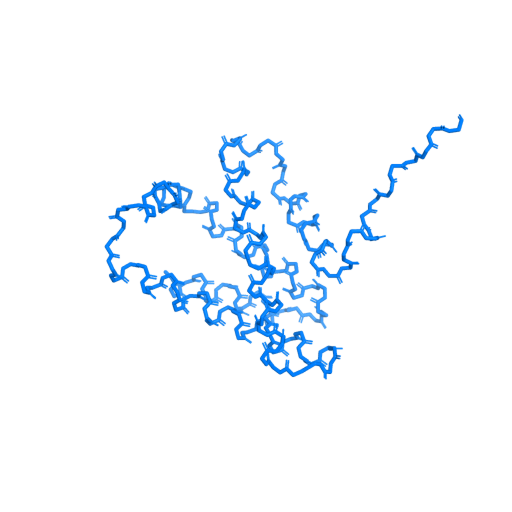104 ASP A N 1
ATOM 796 C CA . ASP A 1 104 ? 15.137 -1.778 -9.374 1.00 84.12 104 ASP A CA 1
ATOM 797 C C . ASP A 1 104 ? 16.175 -2.813 -8.919 1.00 84.12 104 ASP A C 1
ATOM 799 O O . ASP A 1 104 ? 17.216 -2.980 -9.558 1.00 84.12 104 ASP A O 1
ATOM 803 N N . ARG A 1 105 ? 15.861 -3.580 -7.871 1.00 84.69 105 ARG A N 1
ATOM 804 C CA . ARG A 1 105 ? 16.707 -4.656 -7.333 1.00 84.69 105 ARG A CA 1
ATOM 805 C C . ARG A 1 105 ? 16.431 -6.040 -7.905 1.00 84.69 105 ARG A C 1
ATOM 807 O O . ARG A 1 105 ? 16.806 -7.035 -7.304 1.00 84.69 105 ARG A O 1
ATOM 814 N N . LYS A 1 106 ? 15.797 -6.131 -9.077 1.00 78.25 106 LYS A N 1
ATOM 815 C CA . LYS A 1 106 ? 15.506 -7.420 -9.738 1.00 78.25 106 LYS A CA 1
ATOM 816 C C . LYS A 1 106 ? 14.752 -8.409 -8.835 1.00 78.25 106 LYS A C 1
ATOM 818 O O . LYS A 1 106 ? 14.957 -9.610 -8.959 1.00 78.25 106 LYS A O 1
ATOM 823 N N . GLN A 1 107 ? 13.878 -7.898 -7.968 1.00 81.06 107 GLN A N 1
ATOM 824 C CA . GLN A 1 107 ? 12.990 -8.720 -7.151 1.00 81.06 107 GLN A CA 1
ATOM 825 C C . GLN A 1 107 ? 13.729 -9.640 -6.155 1.00 81.06 107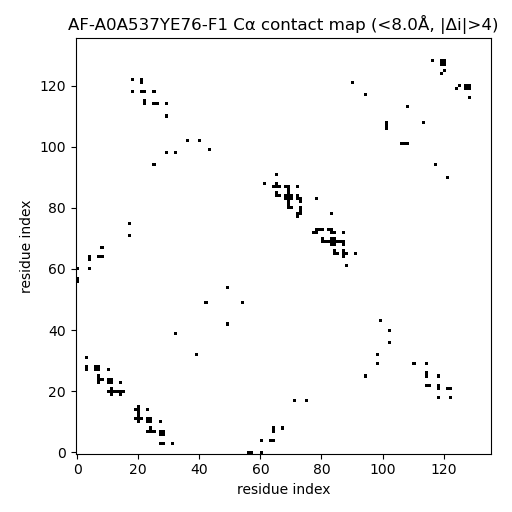 GLN A C 1
ATOM 827 O O . GLN A 1 107 ? 13.317 -10.770 -5.934 1.00 81.06 107 GLN A O 1
ATOM 832 N N . GLU A 1 108 ? 14.810 -9.149 -5.533 1.00 84.94 108 GLU A N 1
ATOM 833 C CA . GLU A 1 108 ? 15.591 -9.876 -4.506 1.00 84.94 108 GLU A CA 1
ATOM 834 C C . GLU A 1 108 ? 14.764 -10.384 -3.307 1.00 84.94 108 GLU A C 1
ATOM 836 O O . GLU A 1 108 ? 15.155 -11.359 -2.670 1.00 84.94 108 GLU A O 1
ATOM 841 N N . ILE A 1 109 ? 13.642 -9.729 -2.990 1.00 89.75 109 ILE A N 1
ATOM 842 C CA . ILE A 1 109 ? 12.688 -10.163 -1.958 1.00 89.75 109 ILE A CA 1
ATOM 843 C C . ILE A 1 109 ? 11.534 -10.896 -2.642 1.00 89.75 109 ILE A C 1
ATOM 845 O O . ILE A 1 109 ? 10.989 -10.397 -3.627 1.00 89.75 109 ILE A O 1
ATOM 849 N N . GLU A 1 110 ? 11.107 -12.038 -2.105 1.00 90.69 110 GLU A N 1
ATOM 850 C CA . GLU A 1 110 ? 9.936 -12.750 -2.623 1.00 90.69 110 GLU A CA 1
ATOM 851 C C . GLU A 1 110 ? 8.679 -11.869 -2.538 1.00 90.69 110 GLU A C 1
ATOM 853 O O . GLU A 1 110 ? 8.383 -11.263 -1.506 1.00 90.69 110 GLU A O 1
ATOM 858 N N . LYS A 1 111 ? 7.884 -11.810 -3.615 1.00 86.88 111 LYS A N 1
ATOM 859 C CA . LYS A 1 111 ? 6.685 -10.949 -3.681 1.00 86.88 111 LYS A CA 1
ATOM 860 C C . LYS A 1 111 ? 5.726 -11.197 -2.515 1.00 86.88 111 LYS A C 1
ATOM 862 O O . LYS A 1 111 ? 5.139 -10.256 -1.987 1.00 86.88 111 LYS A O 1
ATOM 867 N N . ALA A 1 112 ? 5.545 -12.461 -2.131 1.00 87.38 112 ALA A N 1
ATOM 868 C CA . ALA A 1 112 ? 4.665 -12.828 -1.026 1.00 87.38 112 ALA A CA 1
ATOM 869 C C . ALA A 1 112 ? 5.149 -12.231 0.306 1.00 87.38 112 ALA A C 1
ATOM 871 O O . ALA A 1 112 ? 4.341 -11.693 1.059 1.00 87.38 112 ALA A O 1
ATOM 872 N N . GLU A 1 113 ? 6.459 -12.264 0.556 1.00 91.19 113 GLU A N 1
ATOM 873 C CA . GLU A 1 113 ? 7.084 -11.669 1.741 1.00 91.19 113 GLU A CA 1
ATOM 874 C C . GLU A 1 113 ? 6.955 -10.140 1.741 1.00 91.19 113 GLU A C 1
ATOM 876 O O . GLU A 1 113 ? 6.595 -9.545 2.759 1.00 91.19 113 GLU A O 1
ATOM 881 N N . LEU A 1 114 ? 7.169 -9.500 0.586 1.00 90.06 114 LEU A N 1
ATOM 882 C CA . LEU A 1 114 ? 6.981 -8.057 0.416 1.00 90.06 114 LEU A CA 1
ATOM 883 C C . LEU A 1 114 ? 5.536 -7.624 0.713 1.00 90.06 114 LEU A C 1
ATOM 885 O O . LEU A 1 114 ? 5.315 -6.674 1.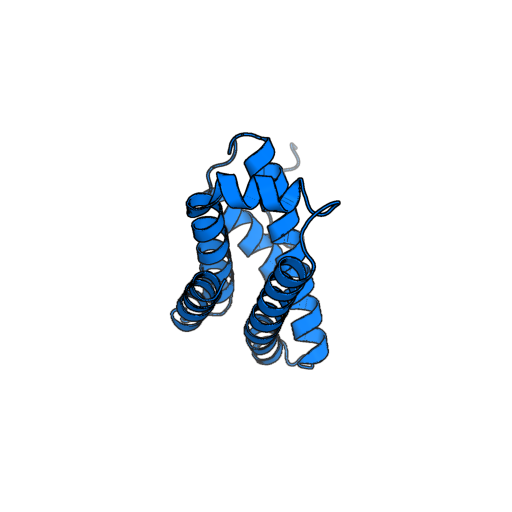465 1.00 90.06 114 LEU A O 1
ATOM 889 N N . VAL A 1 115 ? 4.555 -8.319 0.130 1.00 87.75 115 VAL A N 1
ATOM 890 C CA . VAL A 1 115 ? 3.127 -8.016 0.318 1.00 87.75 115 VAL A CA 1
ATOM 891 C C . VAL A 1 115 ? 2.716 -8.207 1.774 1.00 87.75 115 VAL A C 1
ATOM 893 O O . VAL A 1 115 ? 2.012 -7.352 2.310 1.00 87.75 115 VAL A O 1
ATOM 896 N N . GLU A 1 116 ? 3.159 -9.287 2.420 1.00 88.25 116 GLU A N 1
ATOM 897 C CA . GLU A 1 116 ? 2.838 -9.544 3.825 1.00 88.25 116 GLU A CA 1
ATOM 898 C C . GLU A 1 116 ? 3.426 -8.459 4.732 1.00 88.25 116 GLU A C 1
ATOM 900 O O . GLU A 1 116 ? 2.699 -7.856 5.520 1.00 88.25 116 GLU A O 1
ATOM 905 N N . SER A 1 117 ? 4.705 -8.124 4.542 1.00 88.69 117 SER A N 1
ATOM 906 C CA . SER A 1 117 ? 5.398 -7.109 5.345 1.00 88.69 117 SER A CA 1
ATOM 907 C C . SER A 1 117 ? 4.747 -5.726 5.219 1.00 88.69 117 SER A C 1
ATOM 909 O O . SER A 1 117 ? 4.568 -5.017 6.211 1.00 88.69 117 SER A O 1
ATOM 911 N N . LEU A 1 118 ? 4.357 -5.331 4.002 1.00 88.38 118 LEU A N 1
ATOM 912 C CA . LEU A 1 118 ? 3.668 -4.060 3.764 1.00 88.38 118 LEU A CA 1
ATOM 913 C C . LEU A 1 118 ? 2.244 -4.055 4.325 1.00 88.38 118 LEU A C 1
ATOM 915 O O . LEU A 1 118 ? 1.805 -3.026 4.838 1.00 88.38 118 LEU A O 1
ATOM 919 N N . ALA A 1 119 ? 1.529 -5.180 4.255 1.00 84.25 119 ALA A N 1
ATOM 920 C CA . ALA A 1 119 ? 0.197 -5.304 4.838 1.00 84.25 119 ALA A CA 1
ATOM 921 C C . ALA A 1 119 ? 0.244 -5.193 6.370 1.00 84.25 119 ALA A C 1
ATOM 923 O O . ALA A 1 119 ? -0.565 -4.473 6.958 1.00 84.25 119 ALA A O 1
ATOM 924 N N . GLU A 1 120 ? 1.213 -5.846 7.017 1.00 84.38 120 GLU A N 1
ATOM 925 C CA . GLU A 1 120 ? 1.438 -5.725 8.460 1.00 84.38 120 GLU A CA 1
ATOM 926 C C . GLU A 1 120 ? 1.774 -4.287 8.862 1.00 84.38 120 GLU A C 1
ATOM 928 O O . GLU A 1 120 ? 1.163 -3.746 9.790 1.00 84.38 120 GLU A O 1
ATOM 933 N N . LEU A 1 121 ? 2.687 -3.642 8.128 1.00 84.81 121 LEU A N 1
ATOM 934 C CA . LEU A 1 121 ? 3.070 -2.253 8.361 1.00 84.81 121 LEU A CA 1
ATOM 935 C C . LEU A 1 121 ? 1.887 -1.290 8.186 1.00 84.81 121 LEU A C 1
ATOM 937 O O . LEU A 1 121 ? 1.688 -0.415 9.027 1.00 84.81 121 LEU A O 1
ATOM 941 N N . ALA A 1 122 ? 1.082 -1.461 7.136 1.00 79.62 122 ALA A N 1
ATOM 942 C CA . ALA A 1 122 ? -0.085 -0.621 6.872 1.00 79.62 122 ALA A CA 1
ATOM 943 C C . ALA A 1 122 ? -1.188 -0.793 7.928 1.00 79.62 122 ALA A C 1
ATOM 945 O O . ALA A 1 122 ? -1.843 0.181 8.293 1.00 79.62 122 ALA A O 1
ATOM 946 N N . TRP A 1 123 ? -1.400 -2.018 8.421 1.00 75.12 123 TRP A N 1
ATOM 947 C CA . TRP A 1 123 ? -2.499 -2.313 9.340 1.00 75.12 123 TRP A CA 1
ATOM 948 C C . TRP A 1 123 ? -2.156 -2.062 10.808 1.00 75.12 123 TRP A C 1
ATOM 950 O O . TRP A 1 123 ? -2.969 -1.530 11.561 1.00 75.12 123 TRP A O 1
ATOM 960 N N . ARG A 1 124 ? -0.961 -2.463 11.245 1.00 76.62 124 ARG A N 1
ATOM 961 C CA . ARG A 1 124 ? -0.579 -2.433 12.663 1.00 76.62 124 ARG A CA 1
ATOM 962 C C . ARG A 1 124 ? 0.546 -1.440 12.972 1.00 76.62 124 ARG A C 1
ATOM 964 O O . ARG A 1 124 ? 0.850 -1.215 14.145 1.00 76.62 124 ARG A O 1
ATOM 971 N N . GLY A 1 125 ? 1.151 -0.838 11.948 1.00 74.69 125 GLY A N 1
ATOM 972 C CA . GLY A 1 125 ? 2.312 0.035 12.090 1.00 74.69 125 GLY A CA 1
ATOM 973 C C . GLY A 1 125 ? 3.595 -0.720 12.457 1.00 74.69 125 GLY A C 1
ATOM 974 O O . GLY A 1 125 ? 3.604 -1.929 12.683 1.00 74.69 125 GLY A O 1
ATOM 975 N N . LEU A 1 126 ? 4.700 0.024 12.580 1.00 60.69 126 LEU A N 1
ATOM 976 C CA . LEU A 1 126 ? 6.027 -0.525 12.910 1.00 60.69 126 LEU A CA 1
ATOM 977 C C . LEU A 1 126 ? 6.060 -1.308 14.231 1.00 60.69 126 LEU A C 1
ATOM 979 O O . LEU A 1 126 ? 6.894 -2.192 14.400 1.00 60.69 126 LEU A O 1
ATOM 983 N N . ALA A 1 127 ? 5.158 -1.001 15.168 1.00 62.34 127 ALA A N 1
ATOM 984 C CA . ALA A 1 127 ? 5.087 -1.666 16.467 1.00 62.34 127 ALA A CA 1
ATOM 985 C C . ALA A 1 127 ? 4.727 -3.159 16.377 1.00 62.34 127 ALA A C 1
ATOM 987 O O . ALA A 1 127 ? 4.949 -3.885 17.345 1.00 62.34 127 ALA A O 1
ATOM 988 N N . ALA A 1 128 ? 4.179 -3.605 15.247 1.00 65.12 128 ALA A N 1
ATOM 989 C CA . ALA A 1 128 ? 3.804 -4.994 15.022 1.00 65.12 128 ALA A CA 1
ATOM 990 C C . ALA A 1 128 ? 4.791 -5.791 14.172 1.00 65.12 128 ALA A C 1
ATOM 992 O O . ALA A 1 128 ? 4.627 -7.005 14.075 1.00 65.12 128 ALA A O 1
ATOM 993 N N . LEU A 1 129 ? 5.802 -5.144 13.588 1.00 65.38 129 LEU A N 1
ATOM 994 C CA . LEU A 1 129 ? 6.865 -5.871 12.908 1.00 65.38 129 LEU A CA 1
ATOM 995 C C . LEU A 1 129 ? 7.723 -6.621 13.940 1.00 65.38 129 LEU A C 1
ATOM 997 O O . LEU A 1 129 ? 7.865 -6.147 15.077 1.00 65.38 129 LEU A O 1
ATOM 1001 N N . PRO A 1 130 ? 8.319 -7.771 13.570 1.00 66.81 130 PRO A N 1
ATOM 1002 C CA . PRO A 1 130 ? 9.173 -8.526 14.472 1.00 66.81 130 PRO A CA 1
ATOM 1003 C C . PRO A 1 130 ? 10.270 -7.631 15.051 1.00 66.81 130 PRO A C 1
ATOM 1005 O O . PRO A 1 130 ? 11.110 -7.094 14.326 1.00 66.81 130 PRO A O 1
ATOM 1008 N N . ARG A 1 131 ? 10.279 -7.462 16.378 1.00 70.75 131 ARG A N 1
ATOM 1009 C CA . ARG A 1 131 ? 11.408 -6.812 17.040 1.00 70.75 131 ARG A CA 1
ATOM 1010 C C . ARG A 1 131 ? 12.610 -7.727 16.896 1.00 70.75 131 ARG A C 1
ATOM 1012 O O . ARG A 1 131 ? 12.522 -8.920 17.191 1.00 70.75 131 ARG A O 1
ATOM 1019 N N . ARG A 1 132 ? 13.740 -7.160 16.473 1.00 70.50 132 ARG A N 1
ATOM 1020 C CA . ARG A 1 132 ? 15.029 -7.836 16.610 1.00 70.50 132 ARG A CA 1
ATOM 1021 C C . ARG A 1 132 ? 15.149 -8.253 18.077 1.00 70.50 132 ARG A C 1
ATOM 1023 O O . ARG A 1 132 ? 15.000 -7.394 18.945 1.00 70.50 132 ARG A O 1
ATOM 1030 N N . LYS A 1 133 ? 15.347 -9.549 18.344 1.00 55.81 133 LYS A N 1
ATOM 1031 C CA . LYS A 1 133 ? 15.726 -9.994 19.688 1.00 55.81 133 LYS A CA 1
ATOM 1032 C C . LYS A 1 133 ? 16.975 -9.198 20.049 1.00 55.81 133 LYS A C 1
ATOM 1034 O O . LYS A 1 133 ? 17.928 -9.206 19.275 1.00 55.81 133 LYS A O 1
ATOM 1039 N N . GLU A 1 134 ? 16.921 -8.417 21.120 1.00 50.28 134 GLU A N 1
ATOM 1040 C CA . GLU A 1 134 ? 18.153 -7.892 21.693 1.00 50.28 134 GLU A CA 1
ATOM 1041 C C . GLU A 1 134 ? 18.944 -9.125 22.119 1.00 50.28 134 GLU A C 1
ATOM 1043 O O . GLU A 1 134 ? 18.431 -9.952 22.872 1.00 50.28 134 GLU A O 1
ATOM 1048 N N . ASP A 1 135 ? 20.108 -9.322 21.502 1.00 53.44 135 ASP A N 1
ATOM 1049 C CA . ASP A 1 135 ? 21.037 -10.358 21.926 1.00 53.44 135 ASP A CA 1
ATOM 1050 C C . ASP A 1 135 ? 21.413 -10.028 23.383 1.00 53.44 135 ASP A C 1
ATOM 1052 O O . ASP A 1 135 ? 22.041 -8.995 23.633 1.00 53.44 135 ASP A O 1
ATOM 1056 N N . GLU A 1 136 ? 20.930 -10.844 24.327 1.00 43.12 136 GLU A N 1
ATOM 1057 C CA . GLU A 1 136 ? 21.342 -10.838 25.741 1.00 43.12 136 GLU A CA 1
ATOM 1058 C C . GLU A 1 136 ? 22.755 -11.411 25.908 1.00 43.12 136 GLU A C 1
ATOM 1060 O O . GLU A 1 136 ? 23.066 -12.444 25.264 1.00 43.12 136 GLU A O 1
#

Sequence (136 aa):
MSRLLAQVSGAIESAQDNPSRIRKGLAAYFNYIEANVDSFRLLFRETMGADPEFRESIDRFHDAAATSIGAIISDETGKSLELAELLARGIMGMSEAAATWWLDRKQEIEKAELVESLAELAWRGLAALPRRKEDE

Radius of gyration: 15.73 Å; Cα contacts (8 Å, |Δi|>4): 106; chains: 1; bounding box: 37×28×48 Å

Nearest PDB structures (foldseek):
  6o6n-assembly1_A  TM=8.450E-01  e=1.241E-06  Mycobacterium tuberculosis
  6o6o-assembly1_B  TM=9.013E-01  e=7.179E-06  Mycobacterium tuberculosis
  5gp9-assembly1_A  TM=7.987E-01  e=8.854E-03  Halalkalibacterium halodurans C-125
  5gpa-assembly1_A  TM=7.813E-01  e=2.717E-02  Halalkalibacterium halodurans C-125
  4g12-assembly1_A  TM=6.670E-01  e=2.995E-02  Mycobacterium tuberculosis

Foldseek 3Di:
DVVLLCQLLVQLVPDPDLLSSQLSNLVSVLVVCVVCVVVLVCCVVCPVPDDPVVVVVVVVSLQSQLQSQLVSQCVVPVDDSVVSSVLSSVLVVVSSVLSVVCSVVVNPDPPSRSSVVSSCCSPPNPVRPDDDPPDD

Mean predicted aligned error: 8.16 Å

Solvent-accessible surface area (backbone atoms only — not comparable to full-atom values): 7533 Å² total; per-residue (Å²): 106,74,66,57,51,53,43,25,51,51,34,30,70,72,36,94,46,68,72,48,18,50,36,33,26,48,45,37,50,52,52,50,45,67,77,37,45,71,60,52,54,50,54,71,70,30,70,92,70,63,57,69,73,58,54,51,53,50,50,54,48,50,50,56,50,16,52,58,46,3,53,54,46,13,72,74,68,74,46,56,55,71,62,18,25,51,50,30,45,50,53,48,54,53,49,50,54,50,51,53,54,38,60,75,56,75,51,81,61,57,66,69,59,54,41,51,53,49,33,46,40,70,74,60,32,76,86,64,51,85,72,78,76,76,86,128